Protein AF-A0A7X6AQ11-F1 (afdb_monomer_lite)

Radius of gyration: 13.64 Å; chains: 1; bounding box: 26×35×28 Å

Sequence (67 aa):
LMTELPLVVVDVQRGGPSTGLPTKTEQTDLMLAMYGRHGEAPLPIVSISSPSDAFETTVEAARIALK

Secondary structure (DSSP, 8-state):
--------------B-STT-BTTS-----HHHHHH-SSSS--------SSGGGHHHHHHHHHHHHH-

Structure (mmCIF, N/CA/C/O backbone):
data_AF-A0A7X6AQ11-F1
#
_entry.id   AF-A0A7X6AQ11-F1
#
loop_
_atom_site.group_PDB
_atom_site.id
_atom_site.type_symbol
_atom_site.label_atom_id
_atom_site.label_alt_id
_atom_site.label_comp_id
_atom_site.label_asym_id
_atom_site.label_entity_id
_atom_site.label_seq_id
_atom_site.pdbx_PDB_ins_code
_atom_site.Cartn_x
_atom_site.Cartn_y
_atom_site.Cartn_z
_atom_site.occupancy
_atom_site.B_iso_or_equiv
_atom_site.auth_seq_id
_atom_site.auth_comp_id
_atom_site.auth_asym_id
_atom_site.auth_atom_id
_atom_site.pdbx_PDB_model_num
ATOM 1 N N . LEU A 1 1 ? -4.989 -18.575 11.094 1.00 82.56 1 LEU A N 1
ATOM 2 C CA . LEU A 1 1 ? -5.819 -17.850 12.079 1.00 82.56 1 LEU A CA 1
ATOM 3 C C . LEU A 1 1 ? -5.874 -16.396 11.631 1.00 82.56 1 LEU A C 1
ATOM 5 O O . LEU A 1 1 ? -4.808 -15.828 11.435 1.00 82.56 1 LEU A O 1
ATOM 9 N N . MET A 1 2 ? -7.064 -15.841 11.401 1.00 90.75 2 MET A N 1
ATOM 10 C CA . MET A 1 2 ? -7.254 -14.397 11.208 1.00 90.75 2 MET A CA 1
ATOM 11 C C . MET A 1 2 ? -7.287 -13.738 12.591 1.00 90.75 2 MET A C 1
ATOM 13 O O . MET A 1 2 ? -7.934 -14.279 13.484 1.00 90.75 2 MET A O 1
ATOM 17 N N . THR A 1 3 ? -6.547 -12.644 12.787 1.00 94.12 3 THR A N 1
ATOM 18 C CA . THR A 1 3 ? -6.302 -12.061 14.123 1.00 94.12 3 THR A CA 1
ATOM 19 C C . THR A 1 3 ? -6.876 -10.661 14.315 1.00 94.12 3 THR A C 1
ATOM 21 O O . THR A 1 3 ? -6.695 -10.104 15.390 1.00 94.12 3 THR A O 1
ATOM 24 N N . GLU A 1 4 ? -7.519 -10.089 13.289 1.00 93.00 4 GLU A N 1
ATOM 25 C CA . GLU A 1 4 ? -8.207 -8.784 13.360 1.00 93.00 4 GLU A CA 1
ATOM 26 C C . GLU A 1 4 ? -7.332 -7.654 13.940 1.00 93.00 4 GLU A C 1
ATOM 28 O O . GLU A 1 4 ? -7.799 -6.770 14.650 1.00 93.00 4 GLU A O 1
ATOM 33 N N . LEU A 1 5 ? -6.025 -7.695 13.656 1.00 95.50 5 LEU A N 1
ATOM 34 C CA . LEU A 1 5 ? -5.084 -6.696 14.153 1.00 95.50 5 LEU A CA 1
ATOM 35 C C . LEU A 1 5 ? -5.097 -5.450 13.259 1.00 95.50 5 LEU A C 1
ATOM 37 O O . LEU A 1 5 ? -5.020 -5.598 12.035 1.00 95.50 5 LEU A O 1
ATOM 41 N N . PRO A 1 6 ? -5.084 -4.238 13.845 1.00 97.12 6 PRO A N 1
ATOM 42 C CA . PRO A 1 6 ? -4.858 -3.008 13.099 1.00 97.12 6 PRO A CA 1
ATOM 43 C C . PRO A 1 6 ? -3.521 -3.059 12.355 1.00 97.12 6 PRO A C 1
ATOM 45 O O . PRO A 1 6 ? -2.460 -3.211 12.966 1.00 97.12 6 PRO A O 1
ATOM 48 N N . LEU A 1 7 ? -3.564 -2.922 11.031 1.00 96.06 7 LEU A N 1
ATOM 49 C CA . LEU A 1 7 ? -2.380 -2.903 10.178 1.00 96.06 7 LEU A CA 1
ATOM 50 C C . LEU A 1 7 ? -2.606 -1.972 8.988 1.00 96.06 7 LEU A C 1
ATOM 52 O O . LEU A 1 7 ? -3.625 -2.057 8.307 1.00 96.06 7 LEU A O 1
ATOM 56 N N . VAL A 1 8 ? -1.617 -1.125 8.708 1.00 97.75 8 VAL A N 1
ATOM 57 C CA . VAL A 1 8 ? -1.559 -0.303 7.496 1.00 97.75 8 VAL A CA 1
ATOM 58 C C . VAL A 1 8 ? -0.364 -0.763 6.668 1.00 97.75 8 VAL A C 1
ATOM 60 O O . VAL A 1 8 ? 0.755 -0.830 7.175 1.00 97.75 8 VAL A O 1
ATOM 63 N N . VAL A 1 9 ? -0.600 -1.077 5.394 1.00 97.75 9 VAL A N 1
ATOM 64 C CA . VAL A 1 9 ? 0.442 -1.412 4.414 1.00 97.75 9 VAL A CA 1
ATOM 65 C C . VAL A 1 9 ? 0.464 -0.315 3.361 1.00 97.75 9 VAL A C 1
ATOM 67 O O . VAL A 1 9 ? -0.567 -0.005 2.771 1.00 97.75 9 VAL A O 1
ATOM 70 N N . VAL A 1 10 ? 1.639 0.269 3.131 1.00 97.69 10 VAL A N 1
ATOM 71 C CA . VAL A 1 10 ? 1.841 1.265 2.076 1.00 97.69 10 VAL A CA 1
ATOM 72 C C . VAL A 1 10 ? 2.463 0.575 0.872 1.00 97.69 10 VAL A C 1
ATOM 74 O O . VAL A 1 10 ? 3.614 0.143 0.925 1.00 97.69 10 VAL A O 1
ATOM 77 N N . ASP A 1 11 ? 1.693 0.489 -0.207 1.00 97.56 11 ASP A N 1
ATOM 78 C CA . ASP A 1 11 ? 2.139 -0.027 -1.496 1.00 97.56 11 ASP A CA 1
ATOM 79 C C . ASP A 1 11 ? 2.561 1.132 -2.413 1.00 97.56 11 ASP A C 1
ATOM 81 O O . ASP A 1 11 ? 1.729 1.841 -2.987 1.00 97.56 11 ASP A O 1
ATOM 85 N N . VAL A 1 12 ? 3.873 1.365 -2.506 1.00 96.62 12 VAL A N 1
ATOM 86 C CA . VAL A 1 12 ? 4.449 2.356 -3.423 1.00 96.62 12 VAL A CA 1
ATOM 87 C C . VAL A 1 12 ? 4.617 1.700 -4.792 1.00 96.62 12 VAL A C 1
ATOM 89 O O . VAL A 1 12 ? 5.674 1.144 -5.104 1.00 96.62 12 VAL A O 1
ATOM 92 N N . GLN A 1 13 ? 3.552 1.760 -5.590 1.00 97.50 13 GLN A N 1
ATOM 93 C CA . GLN A 1 13 ? 3.457 1.037 -6.857 1.00 97.50 13 GLN A CA 1
ATOM 94 C C . GLN A 1 13 ? 4.534 1.455 -7.868 1.00 97.50 13 GLN A C 1
ATOM 96 O O . GLN A 1 13 ? 4.871 2.633 -8.048 1.00 97.50 13 GLN A O 1
ATOM 101 N N . ARG A 1 14 ? 5.062 0.447 -8.561 1.00 98.00 14 ARG A N 1
ATOM 102 C CA . ARG A 1 14 ? 6.091 0.551 -9.602 1.00 98.00 14 ARG A CA 1
ATOM 103 C C . ARG A 1 14 ? 5.730 -0.362 -10.772 1.00 98.00 14 ARG A C 1
ATOM 105 O O . ARG A 1 14 ? 4.875 -1.228 -10.628 1.00 98.00 14 ARG A O 1
ATOM 112 N N . GLY A 1 15 ? 6.423 -0.222 -11.898 1.00 98.06 15 GLY A N 1
ATOM 113 C CA . GLY A 1 15 ? 6.155 -1.056 -13.069 1.00 98.06 15 GLY A CA 1
ATOM 114 C C . GLY A 1 15 ? 6.441 -2.537 -12.820 1.00 98.06 15 GLY A C 1
ATOM 115 O O . GLY A 1 15 ? 7.520 -2.877 -12.327 1.00 98.06 15 GLY A O 1
ATOM 116 N N . GLY A 1 16 ? 5.490 -3.403 -13.171 1.00 96.12 16 GLY A N 1
ATOM 117 C CA . GLY A 1 16 ? 5.568 -4.869 -13.070 1.00 96.12 16 GLY A CA 1
ATOM 118 C C . GLY A 1 16 ? 5.635 -5.573 -14.441 1.00 96.12 16 GLY A C 1
ATOM 119 O O . GLY A 1 16 ? 5.897 -4.915 -15.448 1.00 96.12 16 GLY A O 1
ATOM 120 N N . PRO A 1 17 ? 5.405 -6.907 -14.521 1.00 96.19 17 PRO A N 1
ATOM 121 C CA . PRO A 1 17 ? 5.340 -7.881 -13.425 1.00 96.19 17 PRO A CA 1
ATOM 122 C C . PRO A 1 17 ? 6.736 -8.355 -12.967 1.00 96.19 17 PRO A C 1
ATOM 124 O O . PRO A 1 17 ? 7.751 -8.110 -13.621 1.00 96.19 17 PRO A O 1
ATOM 127 N N . SER A 1 18 ? 6.781 -9.114 -11.863 1.00 96.00 18 SER A N 1
ATOM 128 C CA . SER A 1 18 ? 8.019 -9.668 -11.286 1.00 96.00 18 SER A CA 1
ATOM 129 C C . SER A 1 18 ? 9.032 -8.562 -10.940 1.00 96.00 18 SER A C 1
ATOM 131 O O . SER A 1 18 ? 8.693 -7.620 -10.224 1.00 96.00 18 SER A O 1
ATOM 133 N N . THR A 1 19 ? 10.278 -8.640 -11.418 1.00 97.06 19 THR A N 1
ATOM 134 C CA . THR A 1 19 ? 11.266 -7.567 -11.230 1.00 97.06 19 THR A CA 1
ATOM 135 C C . THR A 1 19 ? 10.777 -6.240 -11.809 1.00 97.06 19 THR A C 1
ATOM 137 O O . THR A 1 19 ? 11.029 -5.196 -11.203 1.00 97.06 19 THR A O 1
ATOM 140 N N . GLY A 1 20 ? 10.066 -6.300 -12.940 1.00 96.62 20 GLY A N 1
ATOM 141 C CA . GLY A 1 20 ? 9.463 -5.151 -13.597 1.00 96.62 20 GLY A CA 1
ATOM 142 C C . GLY A 1 20 ? 10.458 -4.029 -13.887 1.00 96.62 20 GLY A C 1
ATOM 143 O O . GLY A 1 20 ? 11.571 -4.265 -14.362 1.00 96.62 20 GLY A O 1
ATOM 144 N N . LEU A 1 21 ? 10.047 -2.800 -13.581 1.00 97.88 21 LEU A N 1
ATOM 145 C CA . LEU A 1 21 ? 10.816 -1.572 -13.745 1.00 97.88 21 LEU A CA 1
ATOM 146 C C . LEU A 1 21 ? 10.971 -0.887 -12.378 1.00 97.88 21 LEU A C 1
ATOM 148 O O . LEU A 1 21 ? 10.160 -0.031 -12.025 1.00 97.88 21 LEU A O 1
ATOM 152 N N . PRO A 1 22 ? 12.026 -1.206 -11.602 1.00 95.94 22 PRO A N 1
ATOM 153 C CA . PRO A 1 22 ? 12.172 -0.743 -10.221 1.00 95.94 22 PRO A CA 1
ATOM 154 C C . PRO A 1 22 ? 12.120 0.774 -10.011 1.00 95.94 22 PRO A C 1
ATOM 156 O O . PRO A 1 22 ? 11.851 1.223 -8.904 1.00 95.94 22 PRO A O 1
ATOM 159 N N . THR A 1 23 ? 12.410 1.550 -11.056 1.00 97.25 23 THR A N 1
ATOM 160 C CA . THR A 1 23 ? 12.518 3.014 -11.026 1.00 97.25 23 THR A CA 1
ATOM 161 C C . THR A 1 23 ? 11.430 3.723 -11.834 1.00 97.25 23 THR A C 1
ATOM 163 O O . THR A 1 23 ? 11.490 4.944 -11.994 1.00 97.25 23 THR A O 1
ATOM 166 N N . LYS A 1 24 ? 10.457 2.987 -12.387 1.00 97.62 24 LYS A N 1
ATOM 167 C CA . LYS A 1 24 ? 9.331 3.562 -13.134 1.00 97.62 24 LYS A CA 1
ATOM 168 C C . LYS A 1 24 ? 8.038 3.344 -12.370 1.00 97.62 24 LYS A C 1
ATOM 170 O O . LYS A 1 24 ? 7.791 2.258 -11.861 1.00 97.62 24 LYS A O 1
ATOM 175 N N . THR A 1 25 ? 7.233 4.394 -12.301 1.00 95.88 25 THR A N 1
ATOM 176 C CA . THR A 1 25 ? 5.917 4.378 -11.665 1.00 95.88 25 THR A CA 1
ATOM 177 C C . THR A 1 25 ? 4.894 3.729 -12.584 1.00 95.88 25 THR A C 1
ATOM 179 O O . THR A 1 25 ? 4.883 4.009 -13.783 1.00 95.88 25 THR A O 1
ATOM 182 N N . GLU A 1 26 ? 4.001 2.937 -12.006 1.00 97.50 26 GLU A N 1
ATOM 183 C CA . GLU A 1 26 ? 2.815 2.394 -12.668 1.00 97.50 26 GLU A CA 1
ATOM 184 C C . GLU A 1 26 ? 1.697 2.229 -11.624 1.00 97.50 26 GLU A C 1
ATOM 186 O O . GLU A 1 26 ? 1.967 2.335 -10.430 1.00 97.50 26 GLU A O 1
ATOM 191 N N . GLN A 1 27 ? 0.450 2.026 -12.059 1.00 96.88 27 GLN A N 1
ATOM 192 C CA . GLN A 1 27 ? -0.722 1.846 -11.186 1.00 96.88 27 GLN A CA 1
ATOM 193 C C . GLN A 1 27 ? -1.407 0.490 -11.436 1.00 96.88 27 GLN A C 1
ATOM 195 O O . GLN A 1 27 ? -2.617 0.410 -11.651 1.00 96.88 27 GLN A O 1
ATOM 200 N N . THR A 1 28 ? -0.619 -0.583 -11.508 1.00 96.8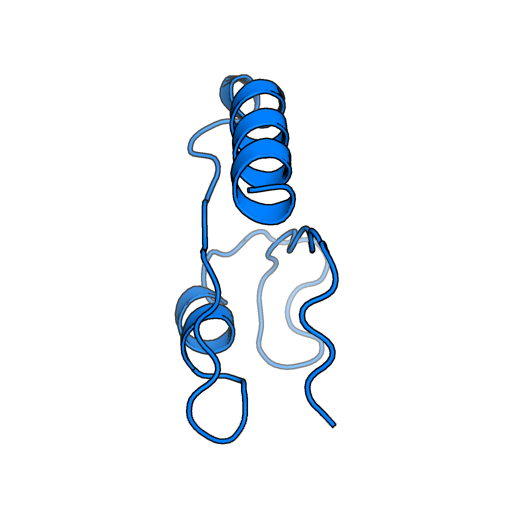1 28 THR A N 1
ATOM 201 C CA . THR A 1 28 ? -1.087 -1.916 -11.929 1.00 96.81 28 THR A CA 1
ATOM 202 C C . THR A 1 28 ? -1.508 -2.837 -10.793 1.00 96.81 28 THR A C 1
ATOM 204 O O . THR A 1 28 ? -2.070 -3.901 -11.059 1.00 96.81 28 THR A O 1
ATOM 207 N N . ASP A 1 29 ? -1.296 -2.445 -9.537 1.00 97.69 29 ASP A N 1
ATOM 208 C CA . ASP A 1 29 ? -1.415 -3.378 -8.410 1.00 97.69 29 ASP A CA 1
ATOM 209 C C . ASP A 1 29 ? -2.815 -3.368 -7.769 1.00 97.69 29 ASP A C 1
ATOM 211 O O . ASP A 1 29 ? -3.083 -4.133 -6.843 1.00 97.69 29 ASP A O 1
ATOM 215 N N . LEU A 1 30 ? -3.766 -2.583 -8.301 1.00 96.31 30 LEU A N 1
ATOM 216 C CA . LEU A 1 30 ? -5.138 -2.494 -7.772 1.00 96.31 30 LEU A CA 1
ATOM 217 C C . LEU A 1 30 ? -5.814 -3.868 -7.657 1.00 96.31 30 LEU A C 1
ATOM 219 O O . LEU A 1 30 ? -6.379 -4.203 -6.617 1.00 96.31 30 LEU A O 1
ATOM 223 N N . MET A 1 31 ? -5.737 -4.688 -8.706 1.00 96.31 31 MET A N 1
ATOM 224 C CA . MET A 1 31 ? -6.382 -6.007 -8.707 1.00 96.31 31 MET A CA 1
ATOM 225 C C . MET A 1 31 ? -5.706 -6.974 -7.731 1.00 96.31 31 MET A C 1
ATOM 227 O O . MET A 1 31 ? -6.385 -7.786 -7.103 1.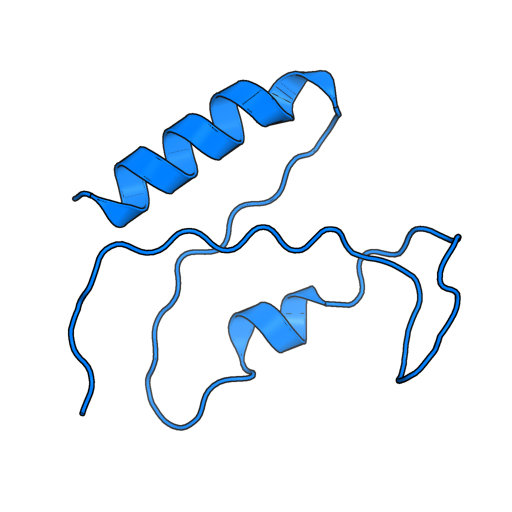00 96.31 31 MET A O 1
ATOM 231 N N . LEU A 1 32 ? -4.386 -6.860 -7.558 1.00 96.44 32 LEU A N 1
ATOM 232 C CA . LEU A 1 32 ? -3.642 -7.619 -6.555 1.00 96.44 32 LEU A CA 1
ATOM 233 C C . LEU A 1 32 ? -4.057 -7.202 -5.137 1.00 96.44 32 LEU A C 1
ATOM 235 O O . LEU A 1 32 ? -4.314 -8.061 -4.295 1.00 96.44 32 LEU A O 1
ATOM 239 N N . ALA A 1 33 ? -4.199 -5.900 -4.881 1.00 96.25 33 ALA A N 1
ATOM 240 C CA . ALA A 1 33 ? -4.665 -5.380 -3.600 1.00 96.25 33 ALA A CA 1
ATOM 241 C C . ALA A 1 33 ? -6.109 -5.815 -3.285 1.00 96.25 33 ALA A C 1
ATOM 243 O O . ALA A 1 33 ? -6.419 -6.150 -2.137 1.00 96.25 33 ALA A O 1
ATOM 244 N N . MET A 1 34 ? -6.994 -5.859 -4.286 1.00 95.62 34 MET A N 1
ATOM 245 C CA . MET A 1 34 ? -8.390 -6.277 -4.107 1.00 95.62 34 MET A CA 1
ATOM 246 C C . MET A 1 34 ? -8.541 -7.790 -3.907 1.00 95.62 34 MET A C 1
ATOM 248 O O . MET A 1 34 ? -9.293 -8.203 -3.024 1.00 95.62 34 MET A O 1
ATOM 252 N N . TYR A 1 35 ? -7.820 -8.607 -4.683 1.00 95.38 35 TYR A N 1
ATOM 253 C CA . TYR A 1 35 ? -8.114 -10.041 -4.827 1.00 95.38 35 TYR A CA 1
ATOM 254 C C . TYR A 1 35 ? -6.941 -10.984 -4.521 1.00 95.38 35 TYR A C 1
ATOM 256 O O . TYR A 1 35 ? -7.096 -12.197 -4.613 1.00 95.38 35 TYR A O 1
ATOM 264 N N . GLY A 1 36 ? -5.769 -10.476 -4.137 1.00 94.81 36 GLY A N 1
ATOM 265 C CA . GLY A 1 36 ? -4.561 -11.287 -3.918 1.00 94.81 36 GLY A CA 1
ATOM 266 C C . GLY A 1 36 ? -4.581 -12.197 -2.683 1.00 94.81 36 GLY A C 1
ATOM 267 O O . GLY A 1 36 ? -3.623 -12.933 -2.448 1.00 94.81 36 GLY A O 1
ATOM 268 N N . ARG A 1 37 ? -5.639 -12.145 -1.868 1.00 94.38 37 ARG A N 1
ATOM 269 C CA . ARG A 1 37 ? -5.778 -12.907 -0.619 1.00 94.38 37 ARG A CA 1
ATOM 270 C C . ARG A 1 37 ? -6.649 -14.144 -0.842 1.00 94.38 37 ARG A C 1
ATOM 272 O O . ARG A 1 37 ? -7.567 -14.126 -1.653 1.00 94.38 37 ARG A O 1
ATOM 279 N N . HIS A 1 38 ? -6.369 -15.218 -0.107 1.00 94.12 38 HIS A N 1
ATOM 280 C CA . HIS A 1 38 ? -7.180 -16.434 -0.156 1.00 94.12 38 HIS A CA 1
ATOM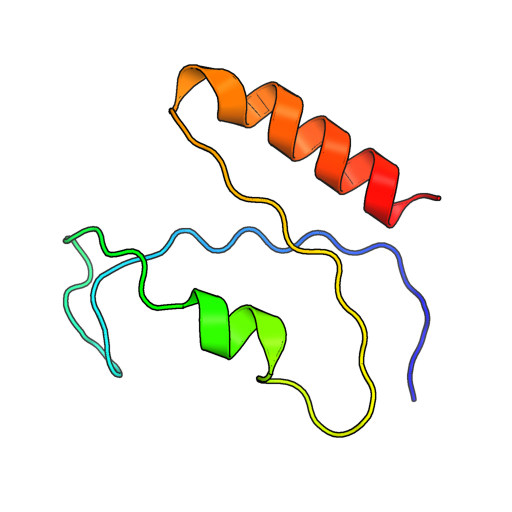 281 C C . HIS A 1 38 ? -8.475 -16.267 0.650 1.00 94.12 38 HIS A C 1
ATOM 283 O O . HIS A 1 38 ? -8.461 -15.689 1.735 1.00 94.12 38 HIS A O 1
ATOM 289 N N . GLY A 1 39 ? -9.570 -16.844 0.151 1.00 91.56 39 GLY A N 1
ATOM 290 C CA . GLY A 1 39 ? -10.872 -16.805 0.819 1.00 91.56 39 GLY A CA 1
ATOM 291 C C . GLY A 1 39 ? -11.491 -15.406 0.879 1.00 91.56 39 GLY A C 1
ATOM 292 O O . GLY A 1 39 ? -11.106 -14.499 0.142 1.00 91.56 39 GLY A O 1
ATOM 293 N N . GLU A 1 40 ? -12.471 -15.238 1.764 1.00 90.56 40 GLU A N 1
ATOM 294 C CA . GLU A 1 40 ? -13.093 -13.939 2.021 1.00 90.56 40 GLU A CA 1
ATOM 295 C C . GLU A 1 40 ? -12.245 -13.142 3.015 1.00 90.56 40 GLU A C 1
ATOM 297 O O . GLU A 1 40 ? -12.280 -13.365 4.223 1.00 90.56 40 GLU A O 1
ATOM 302 N N . ALA A 1 41 ? -11.448 -12.218 2.482 1.00 92.12 41 ALA A N 1
ATOM 303 C CA . ALA A 1 41 ? -10.566 -11.355 3.255 1.00 92.12 41 ALA A CA 1
ATOM 304 C C . ALA A 1 41 ? -10.783 -9.892 2.832 1.00 92.12 41 ALA A C 1
ATOM 306 O O . ALA A 1 41 ? -10.048 -9.394 1.965 1.00 92.12 41 ALA A O 1
ATOM 307 N N . PRO A 1 42 ? -11.808 -9.209 3.378 1.00 89.06 42 PRO A N 1
ATOM 308 C CA . PRO A 1 42 ? -12.047 -7.804 3.080 1.00 89.06 42 PRO A CA 1
ATOM 309 C C . PRO A 1 42 ? -10.862 -6.960 3.556 1.00 89.06 42 PRO A C 1
ATOM 311 O O . PRO A 1 42 ? -10.369 -7.125 4.670 1.00 89.06 42 PRO A O 1
ATOM 314 N N . LEU A 1 43 ? -10.401 -6.055 2.695 1.00 93.94 43 LEU A N 1
ATOM 315 C CA . LEU A 1 43 ? -9.355 -5.088 3.008 1.00 93.94 43 LEU A CA 1
ATOM 316 C C . LEU A 1 43 ? -9.789 -3.730 2.453 1.00 93.94 43 LEU A C 1
ATOM 318 O O . LEU A 1 43 ? -9.976 -3.619 1.238 1.00 93.94 43 LEU A O 1
ATOM 322 N N . PRO A 1 44 ? -9.947 -2.704 3.299 1.00 96.25 44 PRO A N 1
ATOM 323 C CA . PRO A 1 44 ? -10.094 -1.334 2.832 1.00 96.25 44 PRO A CA 1
ATOM 324 C C . PRO A 1 44 ? -8.856 -0.900 2.040 1.00 96.25 44 PRO A C 1
ATOM 326 O O . PRO A 1 44 ? -7.727 -1.092 2.487 1.00 96.25 44 PRO A O 1
ATOM 329 N N . ILE A 1 45 ? -9.069 -0.310 0.865 1.00 97.38 45 ILE A N 1
ATOM 330 C CA . ILE A 1 45 ? -8.001 0.184 -0.010 1.00 97.38 45 ILE A CA 1
ATOM 331 C C . ILE A 1 45 ? -8.261 1.663 -0.268 1.00 97.38 45 ILE A C 1
ATOM 333 O O . ILE A 1 45 ? -9.347 2.041 -0.707 1.00 97.38 45 ILE A O 1
ATOM 337 N N . VAL A 1 46 ? -7.253 2.488 -0.005 1.00 97.25 46 VAL A N 1
ATOM 338 C CA . VAL A 1 46 ? -7.241 3.918 -0.323 1.00 97.25 46 VAL A CA 1
ATOM 339 C C . VAL A 1 46 ? -6.035 4.217 -1.208 1.00 97.25 46 VAL A C 1
ATOM 341 O O . VAL A 1 46 ? -5.020 3.526 -1.133 1.00 97.25 46 VAL A O 1
ATOM 344 N N . SER A 1 47 ? -6.148 5.228 -2.063 1.00 97.44 47 SER A N 1
ATOM 345 C CA . SER A 1 47 ? -5.063 5.667 -2.938 1.00 97.44 47 SER A CA 1
ATOM 346 C C . SER A 1 47 ? -4.946 7.183 -2.893 1.00 97.44 47 SER A C 1
ATOM 348 O O . SER A 1 47 ? -5.950 7.885 -2.768 1.00 97.44 47 SER A O 1
ATOM 350 N N . ILE A 1 48 ? -3.712 7.663 -2.980 1.00 96.94 48 ILE A N 1
ATOM 351 C CA . ILE A 1 48 ? -3.392 9.085 -3.076 1.00 96.94 48 ILE A CA 1
ATOM 352 C C . ILE A 1 48 ? -3.608 9.548 -4.518 1.00 96.94 48 ILE A C 1
ATOM 354 O O . ILE A 1 48 ? -3.293 8.819 -5.459 1.00 96.94 48 ILE A O 1
ATOM 358 N N . SE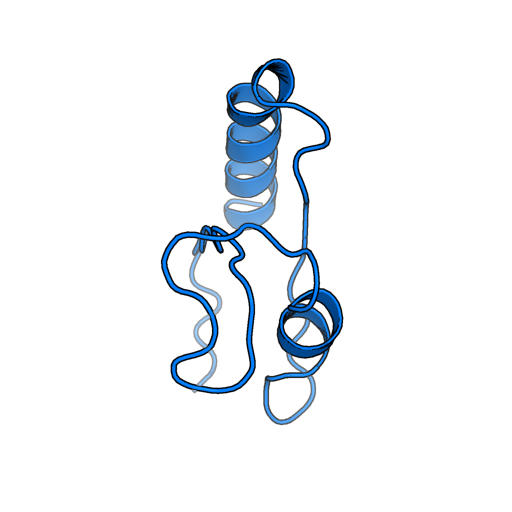R A 1 49 ? -4.123 10.758 -4.715 1.00 94.69 49 SER A N 1
ATOM 359 C CA . SER A 1 49 ? -4.266 11.331 -6.063 1.00 94.69 49 SER A CA 1
ATOM 360 C C . SER A 1 49 ? -3.088 12.240 -6.420 1.00 94.69 49 SER A C 1
ATOM 362 O O . SER A 1 49 ? -2.784 12.459 -7.593 1.00 94.69 49 SER A O 1
ATOM 364 N N . SER A 1 50 ? -2.393 12.752 -5.402 1.00 95.88 50 SER A N 1
ATOM 365 C CA . SER A 1 50 ? -1.284 13.691 -5.532 1.00 95.88 50 SER A CA 1
ATOM 366 C C . SER A 1 50 ? -0.345 13.600 -4.324 1.00 95.88 50 SER A C 1
ATOM 368 O O . SER A 1 50 ? -0.773 13.231 -3.236 1.00 95.88 50 SER A O 1
ATOM 370 N N . PRO A 1 51 ? 0.930 14.012 -4.427 1.00 94.88 51 PRO A N 1
ATOM 371 C CA . PRO A 1 51 ? 1.810 14.053 -3.255 1.00 94.88 51 PRO A CA 1
ATOM 372 C C . PRO A 1 51 ? 1.268 14.911 -2.098 1.00 94.88 51 PRO A C 1
ATOM 374 O O . PRO A 1 51 ? 1.566 14.637 -0.939 1.00 94.88 51 PRO A O 1
ATOM 377 N N . SER A 1 52 ? 0.464 15.937 -2.401 1.00 96.88 52 SER A N 1
ATOM 378 C CA . SER A 1 52 ? -0.122 16.842 -1.406 1.00 96.88 52 SER A CA 1
ATOM 379 C C . SER A 1 52 ? -1.193 16.203 -0.522 1.00 96.88 52 SER A C 1
ATOM 381 O O . SER A 1 52 ? -1.382 16.671 0.596 1.00 96.88 52 SER A O 1
ATOM 383 N N . ASP A 1 53 ? -1.884 15.154 -0.978 1.00 96.88 53 ASP A N 1
ATOM 384 C CA . ASP A 1 53 ? -2.941 14.492 -0.193 1.00 96.88 53 ASP A CA 1
ATOM 385 C C . ASP A 1 53 ? -2.444 13.262 0.587 1.00 96.88 53 ASP A C 1
ATOM 387 O O . ASP A 1 53 ? -3.200 12.662 1.357 1.00 96.88 53 ASP A O 1
ATOM 391 N N . ALA A 1 54 ? -1.163 12.907 0.444 1.00 97.00 54 ALA A N 1
ATOM 392 C CA . ALA A 1 54 ? -0.608 11.692 1.027 1.00 97.00 54 ALA A CA 1
ATOM 393 C C . ALA A 1 54 ? -0.681 11.665 2.559 1.00 97.00 54 ALA A C 1
ATOM 395 O O . ALA A 1 54 ? -0.972 10.620 3.145 1.00 97.00 54 ALA A O 1
ATOM 396 N N . PHE A 1 55 ? -0.454 12.809 3.211 1.00 97.19 55 PHE A N 1
ATOM 397 C CA . PHE A 1 55 ? -0.514 12.907 4.669 1.00 97.19 55 PHE A CA 1
ATOM 398 C C . PHE A 1 55 ? -1.928 12.620 5.188 1.00 97.19 55 PHE A C 1
ATOM 400 O O . PHE A 1 55 ? -2.119 11.703 5.985 1.00 97.19 55 PHE A O 1
ATOM 407 N N . GLU A 1 56 ? -2.923 13.345 4.676 1.00 98.00 56 GLU A N 1
ATOM 408 C CA . GLU A 1 56 ? -4.322 13.189 5.086 1.00 98.00 56 GLU A CA 1
ATOM 409 C C . GLU A 1 56 ? -4.863 11.794 4.747 1.00 98.00 56 GLU A C 1
ATOM 411 O O . GLU A 1 56 ? -5.514 11.161 5.579 1.00 98.00 56 GLU A O 1
ATOM 416 N N . THR A 1 57 ? -4.524 11.25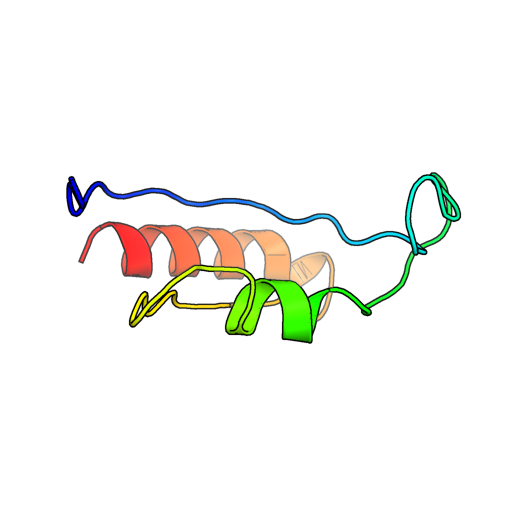5 3.571 1.00 98.19 57 THR A N 1
ATOM 417 C CA . THR A 1 57 ? -4.934 9.900 3.167 1.00 98.19 57 THR A CA 1
ATOM 418 C C . THR A 1 57 ? -4.347 8.828 4.089 1.00 98.19 57 THR A C 1
ATOM 420 O O . THR A 1 57 ? -5.031 7.869 4.444 1.00 98.19 57 THR A O 1
ATOM 423 N N . THR A 1 58 ? -3.098 8.997 4.534 1.00 97.81 58 THR A N 1
ATOM 424 C CA . THR A 1 58 ? -2.460 8.062 5.477 1.00 97.81 58 THR A CA 1
ATOM 425 C C . THR A 1 58 ? -3.097 8.142 6.866 1.00 97.81 58 THR A C 1
ATOM 427 O O . THR A 1 58 ? -3.301 7.113 7.512 1.00 97.81 58 THR A O 1
ATOM 430 N N . VAL A 1 59 ? -3.465 9.345 7.322 1.00 97.81 59 VAL A N 1
ATOM 431 C CA . VAL A 1 59 ? -4.227 9.527 8.568 1.00 97.81 59 VAL A CA 1
ATOM 432 C C . VAL A 1 59 ? -5.591 8.840 8.472 1.00 97.81 59 VAL A C 1
ATOM 434 O O . VAL A 1 59 ? -6.005 8.176 9.423 1.00 97.81 59 VAL A O 1
ATOM 437 N N . GLU A 1 60 ? -6.274 8.941 7.332 1.00 98.00 60 GLU A N 1
ATO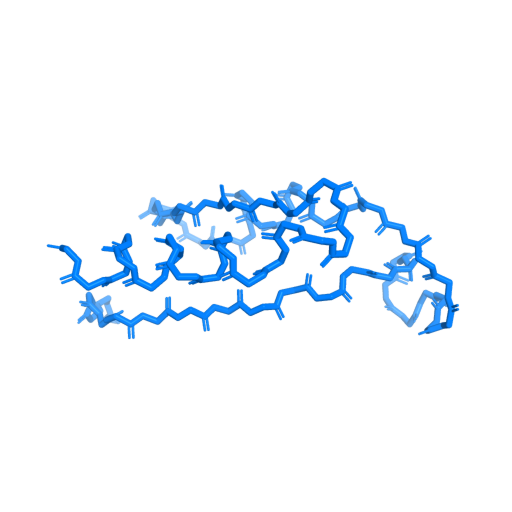M 438 C CA . GLU A 1 60 ? -7.542 8.242 7.119 1.00 98.00 60 GLU A CA 1
ATOM 439 C C . GLU A 1 60 ? -7.367 6.718 7.105 1.00 98.00 60 GLU A C 1
ATOM 441 O O . GLU A 1 60 ? -8.133 6.017 7.762 1.00 98.00 60 GLU A O 1
ATOM 446 N N . ALA A 1 61 ? -6.311 6.194 6.475 1.00 98.19 61 ALA A N 1
ATOM 447 C CA . ALA A 1 61 ? -5.988 4.766 6.533 1.00 98.19 61 ALA A CA 1
ATOM 448 C C . ALA A 1 61 ? -5.784 4.278 7.980 1.00 98.19 61 ALA A C 1
ATOM 450 O O . ALA A 1 61 ? -6.306 3.230 8.362 1.00 98.19 61 ALA A O 1
ATOM 451 N N . ALA A 1 62 ? -5.086 5.060 8.813 1.00 98.19 62 ALA A N 1
ATOM 452 C CA . ALA A 1 62 ? -4.913 4.746 10.231 1.00 98.19 62 ALA A CA 1
ATOM 453 C C . ALA A 1 62 ? -6.243 4.781 11.004 1.00 98.19 62 ALA A C 1
ATOM 455 O O . ALA A 1 62 ? -6.492 3.909 11.836 1.00 98.19 62 ALA A O 1
ATOM 456 N N . ARG A 1 63 ? -7.127 5.746 10.713 1.00 98.12 63 ARG A N 1
ATOM 457 C CA . ARG A 1 63 ? -8.476 5.803 11.305 1.00 98.12 63 ARG A CA 1
ATOM 458 C C . ARG A 1 63 ? -9.338 4.614 10.896 1.00 98.12 63 ARG A C 1
ATOM 460 O O . ARG A 1 63 ? -10.095 4.129 11.727 1.00 98.12 63 ARG A O 1
ATOM 467 N N . ILE A 1 64 ? -9.238 4.162 9.646 1.00 97.88 64 ILE A N 1
ATOM 468 C CA . ILE A 1 64 ? -9.936 2.967 9.159 1.00 97.88 64 ILE A CA 1
ATOM 469 C C . ILE A 1 64 ? -9.410 1.716 9.873 1.00 97.88 64 ILE A C 1
ATOM 471 O O . ILE A 1 64 ? -10.211 0.892 10.289 1.00 97.88 64 ILE A O 1
ATOM 475 N N . ALA A 1 65 ? -8.091 1.585 10.048 1.00 97.56 65 ALA A N 1
ATOM 476 C CA . ALA A 1 65 ? -7.480 0.409 10.671 1.00 97.56 65 ALA A CA 1
ATOM 477 C C . ALA A 1 65 ? -7.724 0.295 12.189 1.00 97.56 65 ALA A C 1
ATOM 479 O O . ALA A 1 65 ? -7.659 -0.806 12.727 1.00 97.56 65 ALA A O 1
ATOM 480 N N . LEU A 1 66 ? -7.941 1.419 12.882 1.00 97.00 66 LEU A N 1
ATOM 481 C CA . LEU A 1 66 ? -8.148 1.473 14.337 1.00 97.00 66 LEU A CA 1
ATOM 482 C C . LEU A 1 66 ? -9.623 1.457 14.769 1.00 97.00 66 LEU A C 1
ATOM 484 O O . LEU A 1 66 ? -9.884 1.402 15.972 1.00 97.00 66 LEU A O 1
ATOM 488 N N . LYS A 1 67 ? -10.562 1.582 13.828 1.00 85.81 67 LYS A N 1
ATOM 489 C CA . LYS A 1 67 ? -12.004 1.483 14.094 1.00 85.81 67 LYS A CA 1
ATOM 490 C C . LYS A 1 67 ? -12.442 0.031 14.173 1.00 85.81 67 LYS A C 1
ATOM 492 O O . LYS A 1 67 ? -13.302 -0.234 15.039 1.00 85.81 67 LYS A O 1
#

pLDDT: mean 95.87, std 2.84, range [82.56, 98.19]

Foldseek 3Di:
DDDLAQDDDDDQAAADDDVGGPPHHDDPCVCCVCPVDPDDDDDDDDDDPDPVCVVVRVVVSNVVSVD